Protein AF-A0A5E4KYF9-F1 (afdb_monomer_lite)

Secondary structure (DSSP, 8-state):
-------HHHHHHS-HHHHHHHTT-BTTB--HHHHHHHHHHH-----------HHHHHHHGGGSHHHHHHHHHHHHHHHHHHHHS--

Structure (mmCIF, N/CA/C/O backbone):
data_AF-A0A5E4KYF9-F1
#
_entry.id   AF-A0A5E4KYF9-F1
#
loop_
_atom_site.group_PDB
_atom_site.id
_atom_site.type_symbol
_atom_site.label_atom_id
_atom_site.label_alt_id
_atom_site.label_comp_id
_atom_site.label_asym_id
_atom_site.label_entity_id
_atom_site.label_seq_id
_atom_site.pdbx_PDB_ins_code
_atom_site.Cartn_x
_atom_site.Cartn_y
_atom_site.Cartn_z
_atom_site.occupancy
_atom_site.B_iso_or_equiv
_atom_site.auth_seq_id
_atom_site.auth_comp_id
_atom_site.auth_asym_id
_atom_site.auth_atom_id
_atom_site.pdbx_PDB_model_num
ATOM 1 N N . MET A 1 1 ? -17.607 18.018 1.204 1.00 38.00 1 MET A N 1
ATOM 2 C CA . MET A 1 1 ? -17.203 16.859 2.030 1.00 38.00 1 MET A CA 1
ATOM 3 C C . MET A 1 1 ? -16.010 17.289 2.866 1.00 38.00 1 MET A C 1
ATOM 5 O O . MET A 1 1 ? -14.922 17.391 2.315 1.00 38.00 1 MET A O 1
ATOM 9 N N . ASN A 1 2 ? -16.229 17.620 4.142 1.00 42.19 2 ASN A N 1
ATOM 10 C CA . ASN A 1 2 ? -15.144 17.885 5.091 1.00 42.19 2 ASN A CA 1
ATOM 11 C C . ASN A 1 2 ? -14.436 16.555 5.352 1.00 42.19 2 ASN A C 1
ATOM 13 O O . ASN A 1 2 ? -15.053 15.629 5.873 1.00 42.19 2 ASN A O 1
ATOM 17 N N . ARG A 1 3 ? -13.189 16.418 4.905 1.00 56.38 3 ARG A N 1
ATOM 18 C CA . ARG A 1 3 ? -12.348 15.278 5.268 1.00 56.38 3 ARG A CA 1
ATOM 19 C C . ARG A 1 3 ? -11.484 15.736 6.429 1.00 56.38 3 ARG A C 1
ATOM 21 O O . ARG A 1 3 ? -10.356 16.165 6.215 1.00 56.38 3 ARG A O 1
ATOM 28 N N . ASP A 1 4 ? -12.041 15.665 7.632 1.00 62.41 4 ASP A N 1
ATOM 29 C CA . ASP A 1 4 ? -11.261 15.737 8.865 1.00 62.41 4 ASP A CA 1
ATOM 30 C C . ASP A 1 4 ? -10.441 14.444 8.948 1.00 62.41 4 ASP A C 1
ATOM 32 O O . ASP A 1 4 ? -10.823 13.460 9.580 1.00 62.41 4 ASP A O 1
ATOM 36 N N . ILE A 1 5 ? -9.360 14.396 8.171 1.00 67.31 5 ILE A N 1
ATOM 37 C CA . ILE A 1 5 ? -8.386 13.313 8.198 1.00 67.31 5 ILE A CA 1
ATOM 38 C C . ILE A 1 5 ? -7.705 13.351 9.560 1.00 67.31 5 ILE A C 1
ATOM 40 O O . ILE A 1 5 ? -6.789 14.136 9.778 1.00 67.31 5 ILE A O 1
ATOM 44 N N . LEU A 1 6 ? -8.191 12.520 10.481 1.00 76.62 6 LEU A N 1
ATOM 45 C CA . LEU A 1 6 ? -7.570 12.318 11.784 1.00 76.62 6 LEU A CA 1
ATOM 46 C C . LEU A 1 6 ? -6.093 11.987 11.584 1.00 76.62 6 LEU A C 1
ATOM 48 O O . LEU A 1 6 ? -5.755 10.930 11.046 1.00 76.62 6 LEU A O 1
ATOM 52 N N . SER A 1 7 ? -5.220 12.900 12.003 1.00 82.81 7 SER A N 1
ATOM 53 C CA . SER A 1 7 ? -3.788 12.638 11.993 1.00 82.81 7 SER A CA 1
ATOM 54 C C . SER A 1 7 ? -3.463 11.568 13.034 1.00 82.81 7 SER A C 1
ATOM 56 O O . SER A 1 7 ? -4.091 11.500 14.094 1.00 82.81 7 SER A O 1
ATOM 58 N N . THR A 1 8 ? -2.456 10.736 12.766 1.00 84.31 8 THR A N 1
ATOM 59 C CA . THR A 1 8 ? -1.993 9.709 13.715 1.00 84.31 8 THR A CA 1
ATOM 60 C C . THR A 1 8 ? -1.599 10.313 15.063 1.00 84.31 8 THR A C 1
ATOM 62 O O . THR A 1 8 ? -1.841 9.706 16.106 1.00 84.31 8 THR A O 1
ATOM 65 N N . GLU A 1 9 ? -1.055 11.531 15.053 1.00 85.56 9 GLU A N 1
ATOM 66 C CA . GLU A 1 9 ? -0.690 12.269 16.266 1.00 85.56 9 GLU A CA 1
ATOM 67 C C . GLU A 1 9 ? -1.922 12.737 17.053 1.00 85.56 9 GLU A C 1
ATOM 69 O O . GLU A 1 9 ? -1.962 12.647 18.277 1.00 85.56 9 GLU A O 1
ATOM 74 N N . GLU A 1 10 ? -2.968 13.193 16.367 1.00 84.94 10 GLU A N 1
ATOM 75 C CA . GLU A 1 10 ? -4.216 13.623 17.007 1.00 84.94 10 GLU A CA 1
ATOM 76 C C . GLU A 1 10 ? -4.972 12.431 17.591 1.00 84.94 10 GLU A C 1
ATOM 78 O O . GLU A 1 10 ? -5.487 12.507 18.708 1.00 84.94 10 GLU A O 1
ATOM 83 N N . ALA A 1 11 ? -4.982 11.303 16.875 1.00 85.94 11 ALA A N 1
ATOM 84 C CA . ALA A 1 11 ? -5.592 10.069 17.345 1.00 85.94 11 ALA A CA 1
ATOM 85 C C . ALA A 1 11 ? -4.926 9.551 18.626 1.00 85.94 11 ALA A C 1
ATOM 87 O O . ALA A 1 11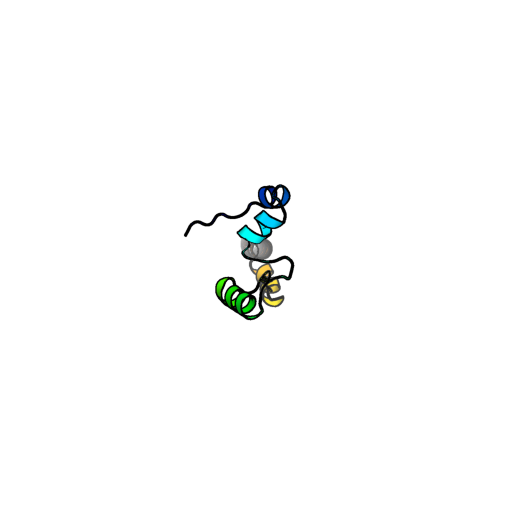 ? -5.613 9.109 19.538 1.00 85.94 11 ALA A O 1
ATOM 88 N N . LYS A 1 12 ? -3.598 9.658 18.743 1.00 86.62 12 LYS A N 1
ATOM 89 C CA . LYS A 1 12 ? -2.862 9.206 19.934 1.00 86.62 12 LYS A CA 1
ATOM 90 C C . LYS A 1 12 ? -3.145 10.048 21.184 1.00 86.62 12 LYS A C 1
ATOM 92 O O . LYS A 1 12 ? -3.065 9.531 22.293 1.00 86.62 12 LYS A O 1
ATOM 97 N N . ASN A 1 13 ? -3.450 11.332 21.003 1.00 87.31 13 ASN A N 1
ATOM 98 C CA . ASN A 1 13 ? -3.634 12.293 22.095 1.00 87.31 13 ASN A CA 1
ATOM 99 C C . ASN A 1 13 ? -5.110 12.526 22.478 1.00 87.31 13 ASN A C 1
ATOM 101 O O . ASN A 1 13 ? -5.385 13.289 23.401 1.00 87.31 13 ASN A O 1
ATOM 105 N N . THR A 1 14 ? -6.059 11.897 21.780 1.00 86.38 14 THR A N 1
ATOM 106 C CA . THR A 1 14 ? -7.503 12.058 22.021 1.00 86.38 14 THR A CA 1
ATOM 107 C C . THR A 1 14 ? -8.032 10.969 22.964 1.00 86.38 14 THR A C 1
ATOM 109 O O . THR A 1 14 ? -7.494 9.864 23.020 1.00 86.38 14 THR A O 1
ATOM 112 N N . SER A 1 15 ? -9.097 11.268 23.717 1.00 89.00 15 SER A N 1
ATOM 113 C CA . SER A 1 15 ? -9.754 10.287 24.586 1.00 89.00 15 SER A CA 1
ATOM 114 C C . SER A 1 15 ? -10.413 9.155 23.777 1.00 89.00 15 SER A C 1
ATOM 116 O O . SER A 1 15 ? -10.835 9.355 22.637 1.00 89.00 15 SER A O 1
ATOM 118 N N . LEU A 1 16 ? -10.526 7.957 24.365 1.00 86.88 16 LEU A N 1
ATOM 119 C CA . LEU A 1 16 ? -11.093 6.780 23.688 1.00 86.88 16 LEU A CA 1
ATOM 120 C C . LEU A 1 16 ? -12.529 7.041 23.201 1.00 86.88 16 LEU A C 1
ATOM 122 O O . LEU A 1 16 ? -12.853 6.747 22.052 1.00 86.88 16 LEU A O 1
ATOM 126 N N . ASN A 1 17 ? -13.366 7.657 24.040 1.00 88.38 17 ASN A N 1
ATOM 127 C CA . ASN A 1 17 ? -14.756 7.972 23.698 1.00 88.38 17 ASN A CA 1
ATOM 128 C C . ASN A 1 17 ? -14.863 8.959 22.530 1.00 88.38 17 ASN A C 1
ATOM 130 O O . ASN A 1 17 ? -15.659 8.745 21.615 1.00 88.38 17 ASN A O 1
ATOM 134 N N . ASP A 1 18 ? -14.031 10.002 22.523 1.00 87.06 18 ASP A N 1
ATOM 135 C CA . ASP A 1 18 ? -14.026 10.986 21.438 1.00 87.06 18 ASP A CA 1
ATOM 136 C C . ASP A 1 18 ? -13.511 10.365 20.131 1.00 87.06 18 ASP A C 1
ATOM 138 O O . ASP A 1 18 ? -14.025 10.663 19.052 1.00 87.06 18 ASP A O 1
ATOM 142 N N . LEU A 1 19 ? -12.530 9.457 20.206 1.00 88.50 19 LEU A N 1
ATOM 143 C CA . LEU A 1 19 ? -12.040 8.710 19.042 1.00 88.50 19 LEU A CA 1
ATOM 144 C C . LEU A 1 19 ? -13.114 7.805 18.452 1.00 88.50 19 LEU A C 1
ATOM 146 O O . LEU A 1 19 ? -13.325 7.815 17.239 1.00 88.50 19 LEU A O 1
ATOM 150 N N . LEU A 1 20 ? -13.805 7.046 19.300 1.00 89.19 20 LEU A N 1
ATOM 151 C CA . LEU A 1 20 ? -14.902 6.176 18.892 1.00 89.19 20 LEU A CA 1
ATOM 152 C C . LEU A 1 20 ? -16.034 6.973 18.240 1.00 89.19 20 LEU A C 1
ATOM 154 O O . LEU A 1 20 ? -16.517 6.590 17.173 1.00 89.19 20 LEU A O 1
ATOM 158 N N . GLN A 1 21 ? -16.390 8.124 18.814 1.00 87.25 21 GLN A N 1
ATOM 159 C CA . GLN A 1 21 ? -17.389 9.015 18.236 1.00 87.25 21 GLN A CA 1
ATOM 160 C C . GLN A 1 21 ? -16.952 9.538 16.861 1.00 87.25 21 GLN A C 1
ATOM 162 O O . GLN A 1 21 ? -17.725 9.459 15.905 1.00 87.25 21 GLN A O 1
ATOM 167 N N . LYS A 1 22 ? -15.705 10.009 16.722 1.00 86.69 22 LYS A N 1
ATOM 168 C CA . LYS A 1 22 ? -15.182 10.489 15.432 1.00 86.69 22 LYS A CA 1
ATOM 169 C C . LYS A 1 22 ? -15.093 9.385 14.373 1.00 86.69 22 LYS A C 1
ATOM 171 O O . LYS A 1 22 ? -15.352 9.648 13.204 1.00 86.69 22 LYS A O 1
ATOM 176 N N . LEU A 1 23 ? -14.770 8.152 14.766 1.00 87.81 23 LEU A N 1
ATOM 177 C CA . LEU A 1 23 ? -14.719 6.982 13.876 1.00 87.81 23 LEU A CA 1
ATOM 178 C C . LEU A 1 23 ? -16.091 6.329 13.644 1.00 87.81 23 LEU A C 1
ATOM 180 O O . LEU A 1 23 ? -16.190 5.357 12.884 1.00 87.81 23 LEU A O 1
ATOM 184 N N . SER A 1 24 ? -17.145 6.851 14.284 1.00 86.31 24 SER A N 1
ATOM 185 C CA . SER A 1 24 ? -18.492 6.270 14.270 1.00 86.31 24 SER A CA 1
ATOM 186 C C . SER A 1 24 ? -18.459 4.769 14.595 1.00 86.31 24 SER A C 1
ATOM 188 O O . SER A 1 24 ? -18.986 3.950 13.842 1.00 86.31 24 SER A O 1
ATOM 190 N N . SER A 1 25 ? -17.753 4.405 15.666 1.00 87.50 25 SER A N 1
ATOM 191 C CA . SER A 1 25 ? -17.599 3.035 16.171 1.00 87.50 25 SER A CA 1
ATOM 192 C C . SER A 1 25 ? -17.958 2.997 17.655 1.00 87.50 25 SER A C 1
ATOM 194 O O . SER A 1 25 ? -17.911 4.026 18.324 1.00 87.50 25 SER A O 1
ATOM 196 N N . SER A 1 26 ? -18.297 1.827 18.193 1.00 88.44 26 SER A N 1
ATOM 197 C CA . SER A 1 26 ? -18.450 1.619 19.639 1.00 88.44 26 SER A CA 1
ATOM 198 C C . SER A 1 26 ? -17.325 0.747 20.197 1.00 88.44 26 SER A C 1
ATOM 200 O O . SER A 1 26 ? -16.535 0.177 19.442 1.00 88.44 26 SER A O 1
ATOM 202 N N . GLU A 1 27 ? -17.268 0.611 21.526 1.00 87.31 27 GLU A N 1
ATOM 203 C CA . GLU A 1 27 ? -16.356 -0.330 22.198 1.00 87.31 27 GLU A CA 1
ATOM 204 C C . GLU A 1 27 ? -16.619 -1.787 21.789 1.00 87.31 27 GLU A C 1
ATOM 206 O O . GLU A 1 27 ? -15.700 -2.598 21.733 1.00 87.31 27 GLU A O 1
ATOM 211 N N . SER A 1 28 ? -17.869 -2.111 21.450 1.00 88.81 28 SER A N 1
ATOM 212 C CA . SER A 1 28 ? -18.268 -3.412 20.907 1.00 88.81 28 SER A CA 1
ATOM 213 C C . SER A 1 28 ? -17.983 -3.577 19.405 1.00 88.81 28 SER A C 1
ATOM 215 O O . SER A 1 28 ? -18.239 -4.650 18.861 1.00 88.81 28 SER A O 1
ATOM 217 N N . GLY A 1 29 ? -17.453 -2.547 18.734 1.00 90.38 29 GLY A N 1
ATOM 218 C CA . GLY A 1 29 ? -17.136 -2.548 17.305 1.00 90.38 29 GLY A CA 1
ATOM 219 C C . GLY A 1 29 ? -18.207 -1.895 16.425 1.00 90.38 29 GLY A C 1
ATOM 220 O O . GLY A 1 29 ? -18.878 -0.948 16.824 1.00 90.38 29 GLY A O 1
ATOM 221 N N . ILE A 1 30 ? -18.336 -2.374 15.187 1.00 92.44 30 ILE A N 1
ATOM 222 C CA . ILE A 1 30 ? -19.368 -1.948 14.228 1.00 92.44 30 ILE A CA 1
ATOM 223 C C . ILE A 1 30 ? -20.269 -3.133 13.876 1.00 92.44 30 ILE A C 1
ATOM 225 O O . ILE A 1 30 ? -19.856 -4.287 13.991 1.00 92.44 30 ILE A O 1
ATOM 229 N N . SER A 1 31 ? -21.503 -2.859 13.447 1.00 93.31 31 SER A N 1
ATOM 230 C CA . SER A 1 31 ? -22.404 -3.908 12.966 1.00 93.31 31 SER A CA 1
ATOM 231 C C . SER A 1 31 ? -21.923 -4.491 11.635 1.00 93.31 31 SER A C 1
ATOM 233 O O . SER A 1 31 ? -21.171 -3.852 10.894 1.00 93.31 31 SER A O 1
ATOM 235 N N . LEU A 1 32 ? -22.393 -5.699 11.311 1.00 92.50 32 LEU A N 1
ATOM 236 C CA . LEU A 1 32 ? -22.071 -6.363 10.047 1.00 92.50 32 LEU A CA 1
ATOM 237 C C . LEU A 1 32 ? -22.522 -5.531 8.834 1.00 92.50 32 LEU A C 1
ATOM 239 O O . LEU A 1 32 ? -21.746 -5.337 7.906 1.00 92.50 32 LEU A O 1
ATOM 243 N N . GLU A 1 33 ? -23.731 -4.967 8.879 1.00 93.50 33 GLU A N 1
ATOM 244 C CA . GLU A 1 33 ? -24.270 -4.124 7.800 1.00 93.50 33 GLU A CA 1
ATOM 245 C C . GLU A 1 33 ? -23.441 -2.852 7.580 1.00 93.50 33 GLU A C 1
ATOM 247 O O . GLU A 1 33 ? -23.186 -2.457 6.443 1.00 93.50 33 GLU A O 1
ATOM 252 N N . GLU A 1 34 ? -22.970 -2.214 8.656 1.00 90.25 34 GLU A N 1
ATOM 253 C CA . GLU A 1 34 ? -22.107 -1.037 8.541 1.00 90.25 34 GLU A CA 1
ATOM 254 C C . GLU A 1 34 ? -20.707 -1.422 8.040 1.00 90.25 34 GLU A C 1
ATOM 256 O O . GLU A 1 34 ? -20.111 -0.684 7.255 1.00 90.25 34 GLU A O 1
ATOM 261 N N . ALA A 1 35 ? -20.190 -2.592 8.428 1.00 91.50 35 ALA A N 1
ATOM 262 C CA . ALA A 1 35 ? -18.935 -3.118 7.899 1.00 91.50 35 ALA A CA 1
ATOM 263 C C . ALA A 1 35 ? -19.023 -3.379 6.386 1.00 91.50 35 ALA A C 1
ATOM 265 O O . ALA A 1 35 ? -18.144 -2.941 5.643 1.00 91.50 35 ALA A O 1
ATOM 266 N N . GLU A 1 36 ? -20.099 -4.014 5.912 1.00 93.50 36 GLU A N 1
ATOM 267 C CA . GLU A 1 36 ? -20.350 -4.245 4.484 1.00 93.50 36 GLU A CA 1
ATOM 268 C C . GLU A 1 36 ? -20.494 -2.928 3.716 1.00 93.50 36 GLU A C 1
ATOM 270 O O . GLU A 1 36 ? -19.870 -2.738 2.669 1.00 93.50 36 GLU A O 1
ATOM 275 N N . ARG A 1 37 ? -21.239 -1.966 4.270 1.00 92.75 37 ARG A N 1
ATOM 276 C CA . ARG A 1 37 ? -21.389 -0.630 3.683 1.00 92.75 37 ARG A CA 1
ATOM 277 C C . ARG A 1 37 ? -20.047 0.093 3.554 1.00 92.75 37 ARG A C 1
ATOM 279 O O . ARG A 1 37 ? -19.767 0.676 2.505 1.00 92.75 37 ARG A O 1
ATOM 286 N N . ARG A 1 38 ? -19.201 0.043 4.588 1.00 92.12 38 ARG A N 1
ATOM 287 C CA . ARG A 1 38 ? -17.848 0.625 4.559 1.00 92.12 38 ARG A CA 1
ATOM 288 C C . ARG A 1 38 ? -16.950 -0.089 3.558 1.00 92.12 38 ARG A C 1
ATOM 290 O O . ARG A 1 38 ? -16.201 0.579 2.855 1.00 92.12 38 ARG A O 1
ATOM 297 N N . LEU A 1 39 ? -17.045 -1.409 3.450 1.00 92.75 39 LEU A N 1
ATOM 298 C CA . LEU A 1 39 ? -16.268 -2.192 2.493 1.00 92.75 39 LEU A CA 1
ATOM 299 C C . LEU A 1 39 ? -16.611 -1.809 1.048 1.00 92.75 39 LEU A C 1
ATOM 301 O O . LEU A 1 39 ? -15.707 -1.625 0.239 1.00 92.75 39 LEU A O 1
ATOM 305 N N . VAL A 1 40 ? -17.892 -1.594 0.734 1.00 91.75 40 VAL A N 1
ATOM 306 C CA . VAL A 1 40 ? -18.318 -1.089 -0.584 1.00 91.75 40 VAL A CA 1
ATOM 307 C C . VAL A 1 40 ? -17.838 0.349 -0.823 1.00 91.75 40 VAL A C 1
ATOM 309 O O . VAL A 1 40 ? -17.456 0.692 -1.939 1.00 91.75 40 VAL A O 1
ATOM 312 N N . GLN A 1 41 ? -17.838 1.196 0.210 1.00 90.12 41 GLN A N 1
ATOM 313 C CA . GLN A 1 41 ? -17.456 2.607 0.092 1.00 90.12 41 GLN A CA 1
ATOM 314 C C . GLN A 1 41 ? -15.939 2.830 -0.033 1.00 90.12 41 GLN A C 1
ATOM 316 O O . GLN A 1 41 ? -15.512 3.686 -0.808 1.00 90.12 41 GLN A O 1
ATOM 321 N N . TYR A 1 42 ? -15.136 2.117 0.758 1.00 88.88 42 TYR A N 1
ATOM 322 C CA . TYR A 1 42 ? -13.689 2.329 0.879 1.00 88.88 42 TYR A CA 1
ATOM 323 C C . TYR A 1 42 ? -12.858 1.265 0.157 1.00 88.88 42 TYR A C 1
ATOM 325 O O . TYR A 1 42 ? -11.681 1.498 -0.115 1.00 88.88 42 TYR A O 1
ATOM 333 N N . GLY A 1 43 ? -13.463 0.128 -0.188 1.00 88.75 43 GLY A N 1
ATOM 334 C CA . GLY A 1 43 ? -12.762 -1.023 -0.740 1.00 88.75 43 GLY A CA 1
ATOM 335 C C . GLY A 1 43 ? -12.013 -1.827 0.322 1.00 88.75 43 GLY A C 1
ATOM 336 O O . GLY A 1 43 ? -12.014 -1.514 1.515 1.00 88.75 43 GLY A O 1
ATOM 337 N N . TYR A 1 44 ? -11.366 -2.899 -0.128 1.00 87.75 44 TYR A N 1
ATOM 338 C CA . TYR A 1 44 ? -10.520 -3.723 0.726 1.00 87.75 44 TYR A CA 1
ATOM 339 C C . TYR A 1 44 ? -9.235 -2.977 1.097 1.00 87.75 44 TYR A C 1
ATOM 341 O O . TYR A 1 44 ? -8.579 -2.382 0.243 1.00 87.75 44 TYR A O 1
ATOM 349 N N . ASN A 1 45 ? -8.845 -3.052 2.372 1.00 89.00 45 ASN A N 1
ATOM 350 C CA . ASN A 1 45 ? -7.562 -2.540 2.854 1.00 89.00 45 ASN A CA 1
ATOM 351 C C . ASN A 1 45 ? -6.425 -3.516 2.506 1.00 89.00 45 ASN A C 1
ATOM 353 O O . ASN A 1 45 ? -5.803 -4.110 3.387 1.00 89.00 45 ASN A O 1
ATOM 357 N N . GLU A 1 46 ? -6.199 -3.732 1.213 1.00 83.75 46 GLU A N 1
ATOM 358 C CA . GLU A 1 46 ? -5.111 -4.559 0.709 1.00 83.75 46 GLU A CA 1
ATOM 359 C C . GLU A 1 46 ? -4.053 -3.700 0.016 1.00 83.75 46 GLU A C 1
ATOM 361 O O . GLU A 1 46 ? -4.341 -2.841 -0.820 1.00 83.75 46 GLU A O 1
ATOM 366 N N . ILE A 1 47 ? -2.788 -3.934 0.366 1.00 80.50 47 ILE A N 1
ATOM 367 C CA . ILE A 1 47 ? -1.667 -3.339 -0.355 1.00 80.50 47 ILE A CA 1
ATOM 368 C C . ILE A 1 47 ? -1.535 -4.129 -1.652 1.00 80.50 47 ILE A C 1
ATOM 370 O O . ILE A 1 47 ? -1.085 -5.273 -1.646 1.00 80.50 47 ILE A O 1
ATOM 374 N N . SER A 1 48 ? -1.959 -3.521 -2.759 1.00 74.38 48 SER A N 1
ATOM 375 C CA . SER A 1 48 ? -1.913 -4.161 -4.071 1.00 74.38 48 SER A CA 1
ATOM 376 C C . SER A 1 48 ? -0.457 -4.448 -4.460 1.00 74.38 48 SER A C 1
ATOM 378 O O . SER A 1 48 ? 0.302 -3.556 -4.852 1.00 74.38 48 SER A O 1
ATOM 380 N N . GLU A 1 49 ? -0.040 -5.702 -4.300 1.00 74.56 49 GLU A N 1
ATOM 381 C CA . GLU A 1 49 ? 1.298 -6.150 -4.658 1.00 74.56 49 GLU A CA 1
ATOM 382 C C . GLU A 1 49 ? 1.404 -6.185 -6.186 1.00 74.56 49 GLU A C 1
ATOM 384 O O . GLU A 1 49 ? 0.795 -7.019 -6.862 1.00 74.56 49 GLU A O 1
ATOM 389 N N . LYS A 1 50 ? 2.176 -5.256 -6.763 1.00 71.50 50 LYS A N 1
ATOM 390 C CA . LYS A 1 50 ? 2.469 -5.265 -8.199 1.00 71.50 50 LYS A CA 1
ATOM 391 C C . LYS A 1 50 ? 3.347 -6.471 -8.522 1.00 71.50 50 LYS A C 1
ATOM 393 O O . LYS A 1 50 ? 4.575 -6.382 -8.529 1.00 71.50 50 LYS A O 1
ATOM 398 N N . LYS A 1 51 ? 2.714 -7.601 -8.827 1.00 69.69 51 LYS A N 1
ATOM 399 C CA . LYS A 1 51 ? 3.392 -8.786 -9.353 1.00 69.69 51 LYS A CA 1
ATOM 400 C C . LYS A 1 51 ? 3.931 -8.465 -10.743 1.00 69.69 51 LYS A C 1
ATOM 402 O O . LYS A 1 51 ? 3.224 -8.552 -11.742 1.00 69.69 51 LYS A O 1
ATOM 407 N N . THR A 1 52 ? 5.197 -8.066 -10.808 1.00 73.44 52 THR A N 1
ATOM 408 C CA . THR A 1 52 ? 5.923 -8.062 -12.080 1.00 73.44 52 THR A CA 1
ATOM 409 C C . THR A 1 52 ? 6.171 -9.512 -12.468 1.00 73.44 52 THR A C 1
ATOM 411 O O . THR A 1 52 ? 6.656 -10.303 -11.657 1.00 73.44 52 THR A O 1
ATOM 414 N N . SER A 1 53 ? 5.780 -9.900 -13.682 1.00 83.06 53 SER A N 1
ATOM 415 C CA . SER A 1 53 ? 6.038 -11.267 -14.118 1.00 83.06 53 SER A CA 1
ATOM 416 C C . SER A 1 53 ? 7.556 -11.467 -14.259 1.00 83.06 53 SER A C 1
ATOM 418 O O . SER A 1 53 ? 8.248 -10.588 -14.792 1.00 83.06 53 SER A O 1
ATOM 420 N N . PRO A 1 54 ? 8.106 -12.609 -13.806 1.00 83.69 54 PRO A N 1
ATOM 421 C CA . PRO A 1 54 ? 9.540 -12.883 -13.911 1.00 83.69 54 PRO A CA 1
ATOM 422 C C . PRO A 1 54 ? 10.064 -12.778 -15.350 1.00 83.69 54 PRO A C 1
ATOM 424 O O . PRO A 1 54 ? 11.184 -12.330 -15.567 1.00 83.69 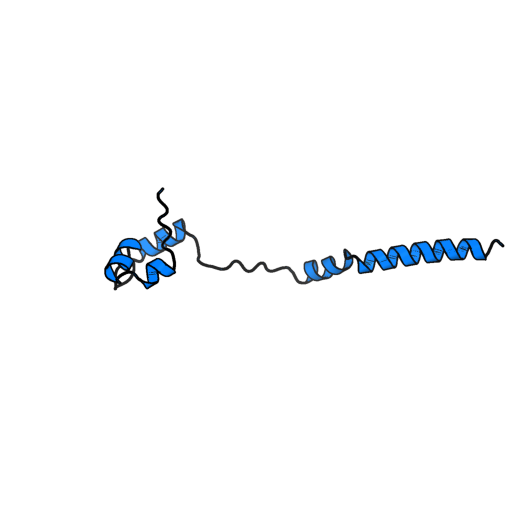54 PRO A O 1
ATOM 427 N N . ILE A 1 55 ? 9.225 -13.124 -16.333 1.00 88.06 55 ILE A N 1
ATOM 428 C CA . ILE A 1 55 ? 9.537 -13.062 -17.767 1.00 88.06 55 ILE A CA 1
ATOM 429 C C . ILE A 1 55 ? 9.666 -11.613 -18.247 1.00 88.06 55 ILE A C 1
ATOM 431 O O . ILE A 1 55 ? 10.617 -11.289 -18.952 1.00 88.06 55 ILE A O 1
ATOM 435 N N . VAL A 1 56 ? 8.756 -10.717 -17.845 1.00 85.81 56 VAL A N 1
ATOM 436 C CA . VAL A 1 56 ? 8.850 -9.291 -18.209 1.00 85.81 56 VAL A CA 1
ATOM 437 C C . VAL A 1 56 ? 10.086 -8.662 -17.572 1.00 85.81 56 VAL A C 1
ATOM 439 O O . VAL A 1 56 ? 10.799 -7.906 -18.227 1.00 85.81 56 VAL A O 1
ATOM 442 N N . LYS A 1 57 ? 10.400 -9.031 -16.324 1.00 84.19 57 LYS A N 1
ATOM 443 C CA . LYS A 1 57 ? 11.638 -8.603 -15.667 1.00 84.19 57 LYS A CA 1
ATOM 444 C C . LYS A 1 57 ? 12.875 -9.126 -16.403 1.00 84.19 57 LYS A C 1
ATOM 446 O O . LYS A 1 57 ? 13.798 -8.354 -16.637 1.00 84.19 57 LYS A O 1
ATOM 451 N N . PHE A 1 58 ? 12.868 -10.386 -16.835 1.00 87.62 58 PHE A N 1
ATOM 452 C CA . PHE A 1 58 ? 13.944 -10.965 -17.638 1.00 87.62 58 PHE A CA 1
ATOM 453 C C . PHE A 1 58 ? 14.149 -10.216 -18.963 1.00 87.62 58 PHE A C 1
ATOM 455 O O . PHE A 1 58 ? 15.266 -9.810 -19.267 1.00 87.62 58 PHE A O 1
ATOM 462 N N . LEU A 1 59 ? 13.071 -9.959 -19.711 1.00 87.19 59 LEU A N 1
ATOM 463 C CA . LEU A 1 59 ? 13.126 -9.214 -20.972 1.00 87.19 59 LEU A CA 1
ATOM 464 C C . LEU A 1 59 ? 13.601 -7.770 -20.773 1.00 87.19 59 LEU A C 1
ATOM 466 O O . LEU A 1 59 ? 14.352 -7.266 -21.599 1.00 87.19 59 LEU A O 1
ATOM 470 N N . SER A 1 60 ? 13.257 -7.121 -19.656 1.00 85.69 60 SER A N 1
ATOM 471 C CA . SER A 1 60 ? 13.712 -5.752 -19.375 1.00 85.69 60 SER A CA 1
ATOM 472 C C . SER A 1 60 ? 15.240 -5.607 -19.300 1.00 85.69 60 SER A C 1
ATOM 474 O O . SER A 1 60 ? 15.760 -4.542 -19.623 1.00 85.69 60 SER A O 1
ATOM 476 N N . TYR A 1 61 ? 15.976 -6.674 -18.958 1.00 83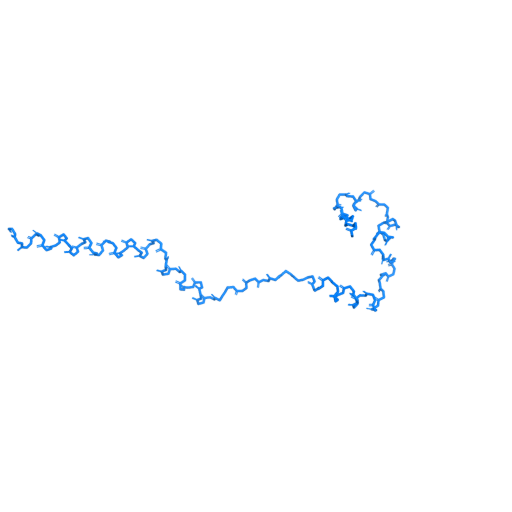.12 61 TYR A N 1
ATOM 477 C CA . TYR A 1 61 ? 17.443 -6.649 -18.941 1.00 83.12 61 TYR A CA 1
ATOM 478 C C . TYR A 1 61 ? 18.068 -6.545 -20.340 1.00 83.12 61 TYR A C 1
ATOM 480 O O . TYR A 1 61 ? 19.185 -6.047 -20.466 1.00 83.12 61 TYR A O 1
ATOM 488 N N . PHE A 1 62 ? 17.358 -6.968 -21.391 1.00 84.25 62 PHE A N 1
ATOM 489 C CA . PHE A 1 62 ? 17.848 -6.909 -22.773 1.00 84.25 62 PHE A CA 1
ATOM 490 C C . PHE A 1 62 ? 17.708 -5.517 -23.402 1.00 84.25 62 PHE A C 1
ATOM 492 O O . PHE A 1 62 ? 18.441 -5.197 -24.329 1.00 84.25 62 PHE A O 1
ATOM 499 N N . TRP A 1 63 ? 16.837 -4.658 -22.864 1.00 84.12 63 TRP A N 1
ATOM 500 C CA . TRP A 1 63 ? 16.677 -3.262 -23.301 1.00 84.12 63 TRP A CA 1
ATOM 501 C C . TRP A 1 63 ? 17.474 -2.275 -22.431 1.00 84.12 63 TRP A C 1
ATOM 503 O O . TRP A 1 63 ? 17.112 -1.108 -22.292 1.00 84.12 63 TRP A O 1
ATOM 513 N N . GLY A 1 64 ? 18.556 -2.750 -21.808 1.00 85.00 64 GLY A 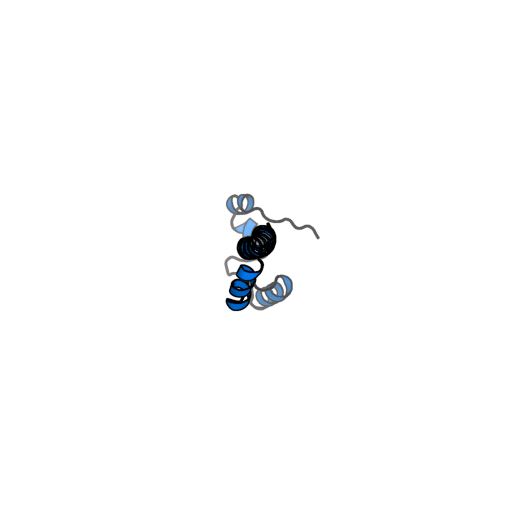N 1
ATOM 514 C CA . GLY A 1 64 ? 19.413 -1.947 -20.941 1.00 85.00 64 GLY A CA 1
ATOM 515 C C . GLY A 1 64 ? 20.599 -1.280 -21.662 1.00 85.00 64 GLY A C 1
ATOM 516 O O . GLY A 1 64 ? 20.944 -1.652 -22.785 1.00 85.00 64 GLY A O 1
ATOM 517 N N . PRO A 1 65 ? 21.305 -0.355 -20.982 1.00 85.19 65 PRO A N 1
ATOM 518 C CA . PRO A 1 65 ? 22.503 0.302 -21.518 1.00 85.19 65 PRO A CA 1
ATOM 519 C C . PRO A 1 65 ? 23.659 -0.655 -21.855 1.00 85.19 65 PRO A C 1
ATOM 521 O O . PRO A 1 65 ? 24.442 -0.377 -22.759 1.00 85.19 65 PRO A O 1
ATOM 524 N N . ILE A 1 66 ? 23.772 -1.784 -21.140 1.00 83.31 66 ILE A N 1
ATOM 525 C CA . ILE A 1 66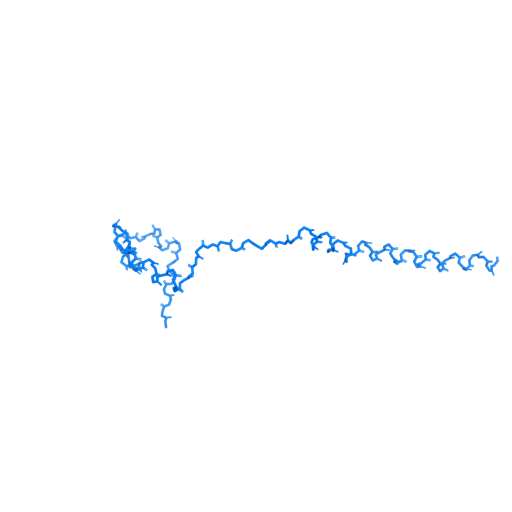 ? 24.859 -2.757 -21.335 1.00 83.31 66 ILE A CA 1
ATOM 526 C C . ILE A 1 66 ? 24.738 -3.478 -22.695 1.00 83.31 66 ILE A C 1
ATOM 528 O O . ILE A 1 66 ? 25.709 -3.427 -23.449 1.00 83.31 66 ILE A O 1
ATOM 532 N N . PRO A 1 67 ? 23.592 -4.095 -23.064 1.00 87.50 67 PRO A N 1
ATOM 533 C CA . PRO A 1 67 ? 23.382 -4.621 -24.418 1.00 87.50 67 PRO A CA 1
ATOM 534 C C . PRO A 1 67 ? 23.674 -3.605 -25.532 1.00 87.50 67 PRO A C 1
ATOM 536 O O . PRO A 1 67 ? 24.414 -3.917 -26.461 1.00 87.50 67 PRO A O 1
ATOM 539 N N . TRP A 1 68 ? 23.199 -2.362 -25.392 1.00 88.88 68 TRP A N 1
ATOM 540 C CA . TRP A 1 68 ? 23.439 -1.295 -26.375 1.00 88.88 68 TRP A CA 1
ATOM 541 C C . TRP A 1 68 ? 24.929 -0.977 -26.560 1.00 88.88 68 TRP A C 1
ATOM 543 O O . TRP A 1 68 ? 25.394 -0.768 -27.679 1.00 88.88 68 TRP A O 1
ATOM 553 N N . MET A 1 69 ? 25.708 -0.964 -25.475 1.00 90.75 69 MET A N 1
ATOM 554 C CA . MET A 1 69 ? 27.157 -0.761 -25.561 1.00 90.75 69 MET A CA 1
ATOM 555 C C . MET A 1 69 ? 27.867 -1.884 -26.326 1.00 90.75 69 MET A C 1
ATOM 557 O O . MET A 1 69 ? 28.818 -1.609 -27.058 1.00 90.75 69 MET A O 1
ATOM 561 N N . ILE A 1 70 ? 27.422 -3.134 -26.167 1.00 89.19 70 ILE A N 1
ATOM 562 C CA . ILE A 1 70 ? 27.990 -4.289 -26.879 1.00 89.19 70 ILE A CA 1
ATOM 563 C C . ILE A 1 70 ? 27.705 -4.175 -28.380 1.00 89.19 70 ILE A C 1
ATOM 565 O O . ILE A 1 70 ? 28.607 -4.403 -29.185 1.00 89.19 70 ILE A O 1
ATOM 569 N N . GLU A 1 71 ? 26.494 -3.762 -28.757 1.00 89.44 71 GLU A N 1
ATOM 570 C CA . GLU A 1 71 ? 26.133 -3.519 -30.158 1.00 89.44 71 GLU A CA 1
ATOM 571 C C . GLU A 1 71 ? 27.011 -2.429 -30.791 1.00 89.44 71 GLU A C 1
ATOM 573 O O . GLU A 1 71 ? 27.573 -2.632 -31.867 1.00 89.44 71 GLU A O 1
ATOM 578 N N . ILE A 1 72 ? 27.217 -1.306 -30.094 1.00 91.62 72 ILE A N 1
ATOM 579 C CA . ILE A 1 72 ? 28.097 -0.224 -30.563 1.00 91.62 72 ILE A CA 1
ATOM 580 C C . ILE A 1 72 ? 29.539 -0.721 -30.722 1.00 91.62 72 ILE A C 1
ATOM 582 O O . ILE A 1 72 ? 30.177 -0.444 -31.737 1.00 91.62 72 ILE A O 1
ATOM 586 N N . ALA A 1 73 ? 30.065 -1.468 -29.749 1.00 90.94 73 ALA A N 1
ATOM 587 C CA . ALA A 1 73 ? 31.417 -2.015 -29.825 1.00 90.94 73 ALA A CA 1
ATOM 588 C C . ALA A 1 73 ? 31.585 -2.984 -31.008 1.00 90.94 73 ALA A C 1
ATOM 590 O O . ALA A 1 73 ? 32.620 -2.953 -31.674 1.00 90.94 73 ALA A O 1
ATOM 591 N N . ALA A 1 74 ? 30.570 -3.803 -31.303 1.00 88.94 74 ALA A N 1
ATOM 592 C CA . ALA A 1 74 ? 30.574 -4.709 -32.448 1.00 88.94 74 ALA A CA 1
ATOM 593 C C . ALA A 1 74 ? 30.608 -3.945 -33.784 1.00 88.94 74 ALA A C 1
ATOM 595 O O . ALA A 1 74 ? 31.473 -4.222 -34.614 1.00 88.94 74 ALA A O 1
ATOM 596 N N . ILE A 1 75 ? 29.750 -2.930 -33.953 1.00 90.81 75 ILE A N 1
ATOM 597 C CA . ILE A 1 75 ? 29.717 -2.075 -35.155 1.00 90.81 75 ILE A CA 1
ATOM 598 C C . ILE A 1 75 ? 31.054 -1.346 -35.345 1.00 90.81 75 ILE A C 1
ATOM 600 O O . ILE A 1 75 ? 31.614 -1.313 -36.443 1.00 90.81 75 ILE A O 1
ATOM 604 N N . LEU A 1 76 ? 31.602 -0.774 -34.268 1.00 88.19 76 LEU A N 1
ATOM 605 C CA . LEU A 1 76 ? 32.890 -0.084 -34.315 1.00 88.19 76 LEU A CA 1
ATOM 606 C C . LEU A 1 76 ? 34.036 -1.046 -34.655 1.00 88.19 76 LEU A C 1
ATOM 608 O O . LEU A 1 76 ? 34.900 -0.701 -35.461 1.00 88.19 76 LEU A O 1
ATOM 612 N N . SER A 1 77 ? 34.030 -2.258 -34.098 1.00 87.69 77 SER A N 1
ATOM 613 C CA . SER A 1 77 ? 35.022 -3.298 -34.392 1.00 87.69 77 SER A CA 1
ATOM 614 C C . SER A 1 77 ? 34.987 -3.732 -35.862 1.00 87.69 77 SER A C 1
ATOM 616 O O . SER A 1 77 ? 36.034 -3.805 -36.512 1.00 87.69 77 SER A O 1
ATOM 618 N N . GLU A 1 78 ? 33.794 -3.938 -36.425 1.00 79.81 78 GLU A N 1
ATOM 619 C CA . GLU A 1 78 ? 33.630 -4.262 -37.845 1.00 79.81 78 GLU A CA 1
ATOM 620 C C . GLU A 1 78 ? 34.136 -3.117 -38.738 1.00 79.81 78 GLU A C 1
ATOM 622 O O . GLU A 1 78 ? 34.972 -3.339 -39.616 1.00 79.81 78 GLU A O 1
ATOM 627 N N . SER A 1 79 ? 33.741 -1.871 -38.445 1.00 75.94 79 SER A N 1
ATOM 628 C CA . SER A 1 79 ? 34.172 -0.691 -39.213 1.00 75.94 79 SER A CA 1
ATOM 629 C C . SER A 1 79 ? 35.691 -0.451 -39.175 1.00 75.94 79 SER A C 1
ATOM 631 O O . SER A 1 79 ? 36.288 -0.079 -40.185 1.00 75.94 79 SER A O 1
ATOM 633 N N . SER A 1 80 ? 36.339 -0.718 -38.037 1.00 72.38 80 SER A N 1
ATOM 634 C CA . SER A 1 80 ? 37.786 -0.548 -37.848 1.00 72.38 80 SER A CA 1
ATOM 635 C C . SER A 1 80 ? 38.600 -1.621 -38.577 1.00 72.38 80 SER A C 1
ATOM 637 O O . SER A 1 80 ? 39.694 -1.356 -39.083 1.00 72.38 80 SER A O 1
ATOM 639 N N . THR A 1 81 ? 38.057 -2.835 -38.687 1.00 64.31 81 THR A N 1
ATOM 640 C CA . THR A 1 81 ? 38.754 -3.948 -39.341 1.00 64.31 81 THR A CA 1
ATOM 641 C C . THR A 1 81 ? 38.811 -3.755 -40.859 1.00 64.31 81 THR A C 1
ATOM 643 O O . THR A 1 81 ? 39.853 -4.014 -41.452 1.00 64.31 81 THR A O 1
ATOM 646 N N . ILE A 1 82 ? 37.766 -3.200 -41.486 1.00 59.78 82 ILE A N 1
ATOM 647 C CA . ILE A 1 82 ? 37.693 -2.974 -42.947 1.00 59.78 82 ILE A CA 1
ATOM 648 C C . ILE A 1 82 ? 38.755 -1.968 -43.442 1.00 59.78 82 ILE A C 1
ATOM 650 O O . ILE A 1 82 ? 39.320 -2.144 -44.524 1.00 59.78 82 ILE A O 1
ATOM 654 N N . GLY A 1 83 ? 39.098 -0.956 -42.637 1.00 57.47 83 GLY A N 1
ATOM 655 C CA . GLY A 1 83 ? 40.129 0.037 -42.977 1.00 57.47 83 GLY A CA 1
ATOM 656 C C . GLY A 1 83 ? 41.576 -0.458 -42.850 1.00 57.47 83 GLY A C 1
ATOM 657 O O . GLY A 1 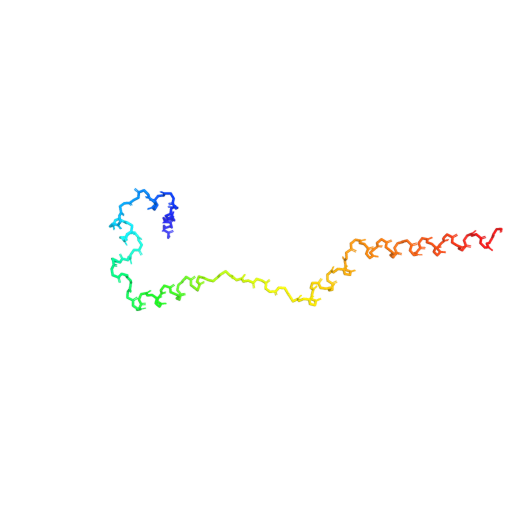83 ? 42.478 0.159 -43.406 1.00 57.47 83 GLY A O 1
ATOM 658 N N . LYS A 1 84 ? 41.824 -1.574 -42.147 1.00 55.75 84 LYS A N 1
ATOM 659 C CA . LYS A 1 84 ? 43.175 -2.152 -41.974 1.00 55.75 84 LYS A CA 1
ATOM 660 C C . LYS A 1 84 ? 43.553 -3.192 -43.032 1.00 55.75 84 LYS A C 1
ATOM 662 O O . LYS A 1 84 ? 44.721 -3.545 -43.115 1.00 55.75 84 LYS A O 1
ATOM 667 N N . ILE A 1 85 ? 42.592 -3.685 -43.813 1.00 58.31 85 ILE A N 1
ATOM 668 C CA . ILE A 1 85 ? 42.805 -4.677 -44.891 1.00 58.31 85 ILE A CA 1
ATOM 669 C C . ILE A 1 85 ? 42.992 -4.023 -46.270 1.00 58.31 85 ILE A C 1
ATOM 671 O O . ILE A 1 85 ? 43.257 -4.717 -47.247 1.00 58.31 85 ILE A O 1
ATOM 675 N N . SER A 1 86 ? 42.819 -2.702 -46.359 1.00 54.16 86 SER A N 1
ATOM 676 C CA . SER A 1 86 ? 42.843 -1.916 -47.600 1.00 54.16 86 SER A CA 1
ATOM 677 C C . SER A 1 86 ? 44.032 -0.942 -47.701 1.00 54.16 86 SER A C 1
ATOM 679 O O . SER A 1 86 ? 44.053 -0.111 -48.608 1.00 54.16 86 SER A O 1
ATOM 681 N N . GLY A 1 87 ? 45.028 -1.061 -46.813 1.00 46.00 87 GLY A N 1
ATOM 682 C CA . GLY A 1 87 ? 46.276 -0.283 -46.815 1.00 46.00 87 GLY A CA 1
ATOM 683 C C . GLY A 1 87 ? 47.520 -1.157 -46.780 1.00 46.00 87 GLY A C 1
ATOM 684 O O . GLY A 1 87 ? 47.414 -2.307 -46.297 1.00 46.00 87 GLY A O 1
#

Radius of gyration: 30.77 Å; chains: 1; bounding box: 70×31×72 Å

Sequence (87 aa):
MNRDILSTEEAKNTSLNDLLQKLSSSESGISLEEAERRLVQYGYNEISEKKTSPIVKFLSYFWGPIPWMIEIAAILSESSTIGKISG

Foldseek 3Di:
DDCPPQDPVNLVPDDPVVNCVVVVADPVGDDPVVVVVVCVVPNDPDDPPPPDDVVNVVVVVCVDPVVVVVVVVVVVVVVVVVVVVPD

pLDDT: mean 81.99, std 12.23, range [38.0, 93.5]